Protein AF-A0A2E9K0E0-F1 (afdb_monomer)

Secondary structure (DSSP, 8-state):
-THHHH-TTS--BGGGTBPP---S-HHHHHHHHHHHHHTSSS-STT-HHHHHHHHHHTTS-SSHHHHHHHHHHHHHHGGGGGS--

Structure (mmCIF, N/CA/C/O backbone):
data_AF-A0A2E9K0E0-F1
#
_entry.id   AF-A0A2E9K0E0-F1
#
loop_
_atom_site.group_PDB
_atom_site.id
_atom_site.type_symbol
_atom_site.label_atom_id
_atom_site.label_alt_id
_atom_site.label_comp_id
_atom_site.label_asym_id
_atom_site.label_entity_id
_atom_site.label_seq_id
_atom_site.pdbx_PDB_ins_code
_atom_site.Cartn_x
_atom_site.Cartn_y
_atom_site.Cartn_z
_atom_site.occupancy
_atom_site.B_iso_or_equiv
_atom_site.auth_seq_id
_atom_site.auth_comp_id
_atom_site.auth_asym_id
_atom_site.auth_atom_id
_atom_site.pdbx_PDB_model_num
ATOM 1 N N . THR A 1 1 ? 5.647 -10.243 4.654 1.00 86.50 1 THR A N 1
ATOM 2 C CA . THR A 1 1 ? 4.425 -9.722 5.305 1.00 86.50 1 THR A CA 1
ATOM 3 C C . THR A 1 1 ? 4.344 -8.221 5.121 1.00 86.50 1 THR A C 1
ATOM 5 O O . THR A 1 1 ? 5.394 -7.597 5.093 1.00 86.50 1 THR A O 1
ATOM 8 N N . CYS A 1 2 ? 3.144 -7.644 4.995 1.00 94.44 2 CYS A N 1
ATOM 9 C CA . CYS A 1 2 ? 2.912 -6.207 4.760 1.00 94.44 2 CYS A CA 1
ATOM 10 C C . CYS A 1 2 ? 3.629 -5.304 5.782 1.00 94.44 2 CYS A C 1
ATOM 12 O O . CYS A 1 2 ? 4.294 -4.339 5.406 1.00 94.44 2 CYS A O 1
ATOM 14 N N . SER A 1 3 ? 3.568 -5.681 7.062 1.00 94.94 3 SER A N 1
ATOM 15 C CA . SER A 1 3 ? 4.183 -4.949 8.175 1.00 94.94 3 SER A CA 1
ATOM 16 C C . SER A 1 3 ? 5.710 -4.908 8.149 1.00 94.94 3 SER A C 1
ATOM 18 O O . SER A 1 3 ? 6.306 -4.031 8.763 1.00 94.94 3 SER A O 1
ATOM 20 N N . ALA A 1 4 ? 6.365 -5.807 7.405 1.00 94.75 4 ALA A N 1
ATOM 21 C CA . ALA A 1 4 ? 7.822 -5.786 7.264 1.00 94.75 4 ALA A CA 1
ATOM 22 C C . ALA A 1 4 ? 8.320 -4.519 6.545 1.00 94.75 4 ALA A C 1
ATOM 24 O O . ALA A 1 4 ? 9.458 -4.110 6.746 1.00 94.75 4 ALA A O 1
ATOM 25 N N . CYS A 1 5 ? 7.465 -3.909 5.720 1.00 96.88 5 CYS A N 1
ATOM 26 C CA . CYS A 1 5 ? 7.763 -2.671 5.006 1.00 96.88 5 CYS A CA 1
ATOM 27 C C . CYS A 1 5 ? 6.970 -1.493 5.577 1.00 96.88 5 CYS A C 1
ATOM 29 O O . CYS A 1 5 ? 7.531 -0.428 5.792 1.00 96.88 5 CYS A O 1
ATOM 31 N N . HIS A 1 6 ? 5.684 -1.686 5.873 1.00 97.06 6 HIS A N 1
ATOM 32 C CA . HIS A 1 6 ? 4.797 -0.599 6.295 1.00 97.06 6 HIS A CA 1
ATOM 33 C C . HIS A 1 6 ? 4.694 -0.405 7.814 1.00 97.06 6 HIS A C 1
ATOM 35 O O . HIS A 1 6 ? 3.908 0.424 8.252 1.00 97.06 6 HIS A O 1
ATOM 41 N N . GLY A 1 7 ? 5.464 -1.146 8.615 1.00 95.31 7 GLY A N 1
ATOM 42 C CA . GLY A 1 7 ? 5.366 -1.102 10.074 1.00 95.31 7 GLY A CA 1
ATOM 43 C C . GLY A 1 7 ? 4.228 -1.968 10.618 1.00 95.31 7 GLY A C 1
ATOM 44 O O . GLY A 1 7 ? 3.318 -2.376 9.893 1.00 95.31 7 GLY A O 1
ATOM 45 N N . VAL A 1 8 ? 4.301 -2.302 11.907 1.00 93.38 8 VAL A N 1
ATOM 46 C CA . VAL A 1 8 ? 3.272 -3.113 12.589 1.00 93.38 8 VAL A CA 1
ATOM 47 C C . VAL A 1 8 ? 1.951 -2.361 12.754 1.00 93.38 8 VAL A C 1
ATOM 49 O O . VAL A 1 8 ? 0.894 -2.981 12.737 1.00 93.38 8 VAL A O 1
ATOM 52 N N . ASP A 1 9 ? 2.039 -1.039 12.842 1.00 93.31 9 ASP A N 1
ATOM 53 C CA . ASP A 1 9 ? 0.959 -0.058 12.935 1.00 93.31 9 ASP A CA 1
ATOM 54 C C . ASP A 1 9 ? 0.537 0.497 11.564 1.00 93.31 9 ASP A C 1
ATOM 56 O O . ASP A 1 9 ? -0.388 1.296 11.470 1.00 93.31 9 ASP A O 1
ATOM 60 N N . GLY A 1 10 ? 1.202 0.085 10.480 1.00 95.12 10 GLY A N 1
ATOM 61 C CA . GLY A 1 10 ? 0.916 0.582 9.138 1.00 95.12 10 GLY A CA 1
ATOM 62 C C . GLY A 1 10 ? 1.373 2.023 8.885 1.00 95.12 10 GLY A C 1
ATOM 63 O O . GLY A 1 10 ? 1.038 2.551 7.826 1.00 95.12 10 GLY A O 1
ATOM 64 N N . LYS A 1 11 ? 2.143 2.651 9.789 1.00 95.38 11 LYS A N 1
ATOM 65 C CA . LYS A 1 11 ? 2.572 4.063 9.688 1.00 95.38 11 LYS A CA 1
ATOM 66 C C . LYS A 1 11 ? 3.681 4.316 8.663 1.00 95.38 11 LYS A C 1
ATOM 68 O O . LYS A 1 11 ? 4.081 5.454 8.427 1.00 95.38 11 LYS A O 1
ATOM 73 N N . GLY A 1 12 ? 4.145 3.266 7.995 1.00 95.50 12 GLY A N 1
ATOM 74 C CA . GLY A 1 12 ? 5.196 3.336 6.994 1.00 95.50 12 GLY A CA 1
ATOM 75 C C . GLY A 1 12 ? 6.596 3.196 7.586 1.00 95.50 12 GLY A C 1
ATOM 76 O O . GLY A 1 12 ? 6.802 3.034 8.786 1.00 95.50 12 GLY A O 1
ATOM 77 N N . ASN A 1 13 ? 7.583 3.216 6.700 1.00 95.88 13 ASN A N 1
ATOM 78 C CA . ASN A 1 13 ? 8.995 3.170 7.047 1.00 95.88 13 ASN A CA 1
ATOM 79 C C . ASN A 1 13 ? 9.785 3.970 6.010 1.00 95.88 13 ASN A C 1
ATOM 81 O O . ASN A 1 13 ? 9.977 3.525 4.875 1.00 95.88 13 ASN A O 1
ATOM 85 N N . GLU A 1 14 ? 10.262 5.145 6.415 1.00 94.00 14 GLU A N 1
ATOM 86 C CA . GLU A 1 14 ? 10.999 6.064 5.547 1.00 94.00 14 GLU A CA 1
ATOM 87 C C . GLU A 1 14 ? 12.300 5.446 5.015 1.00 94.00 14 GLU A C 1
ATOM 89 O O . GLU A 1 14 ? 12.606 5.585 3.831 1.00 94.00 14 GLU A O 1
ATOM 94 N N . ALA A 1 15 ? 13.016 4.673 5.839 1.00 94.12 15 ALA A N 1
ATOM 95 C CA . ALA A 1 15 ? 14.258 4.014 5.433 1.00 94.12 15 ALA A CA 1
ATOM 96 C C . ALA A 1 15 ? 14.042 2.971 4.322 1.00 94.12 15 ALA A C 1
ATOM 98 O O . ALA A 1 15 ? 14.968 2.653 3.577 1.00 94.12 15 ALA A O 1
ATOM 99 N N . LEU A 1 16 ? 12.817 2.452 4.197 1.00 93.56 16 LEU A N 1
ATOM 100 C CA . LEU A 1 16 ? 12.409 1.520 3.145 1.00 93.56 16 LEU A CA 1
ATOM 101 C C . LEU A 1 16 ? 11.600 2.196 2.028 1.00 93.56 16 LEU A C 1
ATOM 103 O O . LEU A 1 16 ? 11.094 1.502 1.148 1.00 93.56 16 LEU A O 1
ATOM 107 N N . GLY A 1 17 ? 11.413 3.520 2.074 1.00 93.12 17 GLY A N 1
ATOM 108 C CA . GLY A 1 17 ? 10.547 4.246 1.139 1.00 93.12 17 GLY A CA 1
ATOM 109 C C . GLY A 1 17 ? 9.081 3.794 1.184 1.00 93.12 17 GLY A C 1
ATOM 110 O O . GLY A 1 17 ? 8.350 3.952 0.206 1.00 93.12 17 GLY A O 1
ATOM 111 N N . SER A 1 18 ? 8.657 3.185 2.294 1.00 96.50 18 SER A N 1
ATOM 112 C CA . SER A 1 18 ? 7.323 2.611 2.454 1.00 96.50 18 SER A CA 1
ATOM 113 C C . SER A 1 18 ? 6.379 3.648 3.066 1.00 96.50 18 SER A C 1
ATOM 115 O O . SER A 1 18 ? 6.649 4.122 4.168 1.00 96.50 18 SER A O 1
ATOM 117 N N . PRO A 1 19 ? 5.287 4.027 2.381 1.00 95.69 19 PRO A N 1
ATOM 118 C CA . PRO A 1 19 ? 4.383 5.065 2.862 1.00 95.69 19 PRO A CA 1
ATOM 119 C C . PRO A 1 19 ? 3.497 4.588 4.018 1.00 95.69 19 PRO A C 1
ATOM 121 O O . PRO A 1 19 ? 3.274 3.383 4.183 1.00 95.69 19 PRO A O 1
ATOM 124 N N . ASP A 1 20 ? 2.947 5.563 4.741 1.00 95.38 20 ASP A N 1
ATOM 125 C CA . ASP A 1 20 ? 1.850 5.391 5.694 1.00 95.38 20 ASP A CA 1
ATOM 126 C C . ASP A 1 20 ? 0.590 4.873 4.982 1.00 95.38 20 ASP A C 1
ATOM 128 O O . ASP A 1 20 ? 0.185 5.380 3.928 1.00 95.38 20 ASP A O 1
ATOM 132 N N . LEU A 1 21 ? -0.003 3.824 5.546 1.00 95.56 21 LEU A N 1
ATOM 133 C CA . LEU A 1 21 ? -1.225 3.186 5.074 1.00 95.56 21 LEU A CA 1
ATOM 134 C C . LEU A 1 21 ? -2.460 3.598 5.886 1.00 95.56 21 LEU A C 1
ATOM 136 O O . LEU A 1 21 ? -3.572 3.360 5.425 1.00 95.56 21 LEU A O 1
ATOM 140 N N . THR A 1 22 ? -2.295 4.240 7.044 1.00 92.75 22 THR A N 1
ATOM 141 C CA . THR A 1 22 ? -3.366 4.626 7.986 1.00 92.75 22 THR A CA 1
ATOM 142 C C . THR A 1 22 ? -4.149 5.875 7.556 1.00 92.75 22 THR A C 1
ATOM 144 O O . THR A 1 22 ? -4.672 6.628 8.372 1.00 92.75 22 THR A O 1
ATOM 147 N N . ILE A 1 23 ? -4.256 6.105 6.246 1.00 89.00 23 ILE A N 1
ATOM 148 C CA . ILE A 1 23 ? -4.986 7.241 5.682 1.00 89.00 23 ILE A CA 1
ATOM 149 C C . ILE A 1 23 ? -6.499 6.948 5.642 1.00 89.00 23 ILE A C 1
ATOM 151 O O . ILE A 1 23 ? -6.885 5.839 5.261 1.00 89.00 23 ILE A O 1
ATOM 155 N N . PRO A 1 24 ? -7.377 7.931 5.928 1.00 83.75 24 PRO A N 1
ATOM 156 C CA . PRO A 1 24 ? -8.829 7.731 5.991 1.00 83.75 24 PRO A CA 1
ATOM 157 C C . PRO A 1 24 ? -9.452 7.692 4.584 1.00 83.75 24 PRO A C 1
ATOM 159 O O . PRO A 1 24 ? -10.230 8.565 4.189 1.00 83.75 24 PRO A O 1
ATOM 162 N N . ASN A 1 25 ? -9.029 6.732 3.756 1.00 91.25 25 ASN A N 1
ATOM 163 C CA . ASN A 1 25 ? -9.455 6.622 2.367 1.00 91.25 25 ASN A CA 1
ATOM 164 C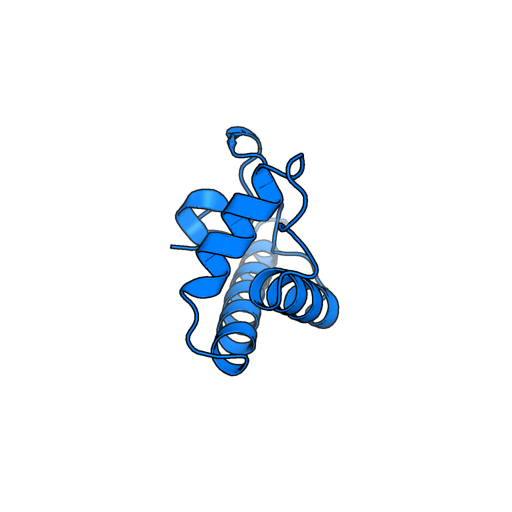 C . ASN A 1 25 ? -9.352 5.185 1.817 1.00 91.25 25 ASN A C 1
ATOM 166 O O . ASN A 1 25 ? -8.469 4.846 1.020 1.00 91.25 25 ASN A O 1
ATOM 170 N N . ASP A 1 26 ? -10.322 4.356 2.193 1.00 93.69 26 ASP A N 1
ATOM 171 C CA . ASP A 1 26 ? -10.424 2.948 1.796 1.00 93.69 26 ASP A CA 1
ATOM 172 C C . ASP A 1 26 ? -10.431 2.760 0.279 1.00 93.69 26 ASP A C 1
ATOM 174 O O . ASP A 1 26 ? -9.717 1.915 -0.267 1.00 93.69 26 ASP A O 1
ATOM 178 N N . TRP A 1 27 ? -11.227 3.568 -0.432 1.00 95.44 27 TRP A N 1
ATOM 179 C CA . TRP A 1 27 ? -11.373 3.435 -1.882 1.00 95.44 27 TRP A CA 1
ATOM 180 C C . TRP A 1 27 ? -10.036 3.655 -2.588 1.00 95.44 27 TRP A C 1
ATOM 182 O O . TRP A 1 27 ? -9.733 2.982 -3.581 1.00 95.44 27 TRP A O 1
ATOM 192 N N . TYR A 1 28 ? -9.224 4.582 -2.078 1.00 96.50 28 TYR A N 1
ATOM 193 C CA . TYR A 1 28 ? -7.906 4.856 -2.613 1.00 96.50 28 TYR A CA 1
ATOM 194 C C . TYR A 1 28 ? -6.966 3.686 -2.343 1.00 96.50 28 TYR A C 1
ATOM 196 O O . TYR A 1 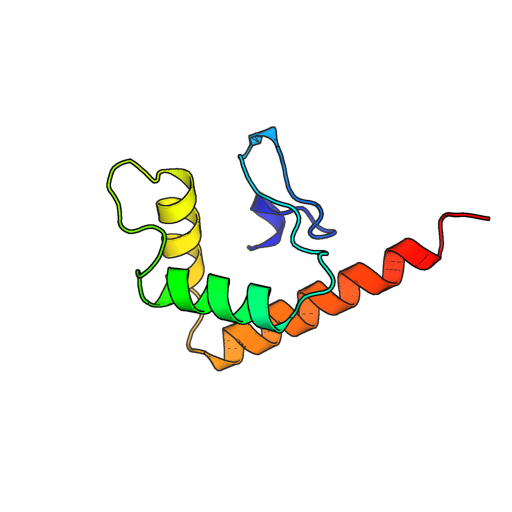28 ? -6.328 3.221 -3.290 1.00 96.50 28 TYR A O 1
ATOM 204 N N . LEU A 1 29 ? -6.922 3.165 -1.112 1.00 96.62 29 LEU A N 1
ATOM 205 C CA . LEU A 1 29 ? -6.090 2.011 -0.761 1.00 96.62 29 LEU A CA 1
ATOM 206 C C . LEU A 1 29 ? -6.429 0.800 -1.639 1.00 96.62 29 LEU A C 1
ATOM 208 O O . LEU A 1 29 ? -5.551 0.274 -2.327 1.00 96.62 29 LEU A O 1
ATOM 212 N N . VAL A 1 30 ? -7.713 0.439 -1.740 1.00 97.94 30 VAL A N 1
ATOM 213 C CA . VAL A 1 30 ? -8.184 -0.647 -2.616 1.00 97.94 30 VAL A CA 1
ATOM 214 C C . VAL A 1 30 ? -7.750 -0.409 -4.064 1.00 97.94 30 VAL A C 1
ATOM 216 O O . VAL A 1 30 ? -7.230 -1.314 -4.725 1.00 97.94 30 VAL A O 1
ATOM 219 N N . ARG A 1 31 ? -7.923 0.814 -4.582 1.00 98.12 31 ARG A N 1
ATOM 220 C CA . ARG A 1 31 ? -7.525 1.158 -5.954 1.00 98.12 31 ARG A CA 1
ATOM 221 C C . ARG A 1 31 ? -6.019 1.015 -6.164 1.00 98.12 31 ARG A C 1
ATOM 223 O O . ARG A 1 31 ? -5.612 0.495 -7.204 1.00 98.12 31 ARG A O 1
ATOM 230 N N . GLN A 1 32 ? -5.188 1.450 -5.217 1.00 97.81 32 GLN A N 1
ATOM 231 C CA . GLN A 1 32 ? -3.734 1.344 -5.348 1.00 97.81 32 GLN A CA 1
ATOM 232 C C . GLN A 1 32 ? -3.259 -0.106 -5.313 1.00 97.81 32 GLN A C 1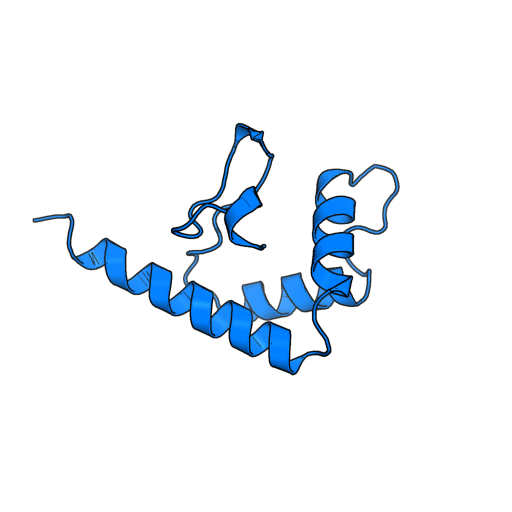
ATOM 234 O O . GLN A 1 32 ? -2.484 -0.505 -6.184 1.00 97.81 32 GLN A O 1
ATOM 239 N N . LEU A 1 33 ? -3.767 -0.912 -4.381 1.00 97.81 33 LEU A N 1
ATOM 240 C CA . LEU A 1 33 ? -3.417 -2.330 -4.282 1.00 97.81 33 LEU A CA 1
ATOM 241 C C . LEU A 1 33 ? -3.834 -3.093 -5.552 1.00 97.81 33 LEU A C 1
ATOM 243 O O . LEU A 1 33 ? -3.034 -3.837 -6.122 1.00 97.81 33 LEU A O 1
ATOM 247 N N . ARG A 1 34 ? -5.027 -2.814 -6.100 1.00 98.19 34 ARG A N 1
ATOM 248 C CA . ARG A 1 34 ? -5.465 -3.357 -7.402 1.00 98.19 34 ARG A CA 1
ATOM 249 C C . ARG A 1 34 ? -4.565 -2.915 -8.557 1.00 98.19 34 ARG A C 1
ATOM 251 O O . ARG A 1 34 ? -4.266 -3.714 -9.449 1.00 98.19 34 ARG A O 1
ATOM 258 N N . ASN A 1 35 ? -4.104 -1.665 -8.558 1.00 98.31 35 ASN A N 1
ATOM 259 C CA . ASN A 1 35 ? -3.178 -1.172 -9.579 1.00 98.31 35 ASN A CA 1
ATOM 260 C C . ASN A 1 35 ? -1.819 -1.882 -9.517 1.00 98.31 35 ASN A C 1
ATOM 262 O O . ASN A 1 35 ? -1.266 -2.201 -10.567 1.00 98.31 35 ASN A O 1
ATOM 266 N N . PHE A 1 36 ? -1.295 -2.172 -8.325 1.00 98.06 36 PHE A N 1
ATOM 267 C CA . PHE A 1 36 ? -0.060 -2.944 -8.174 1.00 98.06 36 PHE A CA 1
ATOM 268 C C . PHE A 1 36 ? -0.244 -4.416 -8.566 1.00 98.06 36 PHE A C 1
ATOM 270 O O . PHE A 1 36 ? 0.553 -4.938 -9.349 1.00 98.06 36 PHE A O 1
ATOM 277 N N . LYS A 1 37 ? -1.329 -5.071 -8.119 1.00 97.50 37 LYS A N 1
ATOM 278 C CA . LYS A 1 37 ? -1.651 -6.463 -8.489 1.00 97.50 37 LYS A CA 1
ATOM 279 C C . LYS A 1 37 ? -1.775 -6.628 -10.009 1.00 97.50 37 LYS A C 1
ATOM 281 O O . LYS A 1 37 ? -1.147 -7.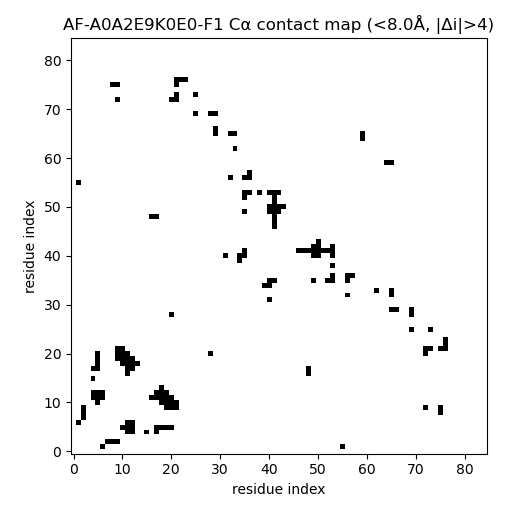515 -10.586 1.00 97.50 37 LYS A O 1
ATOM 286 N N . SER A 1 38 ? -2.496 -5.721 -10.675 1.00 96.88 38 SER A N 1
ATOM 287 C CA . SER A 1 38 ? -2.669 -5.728 -12.141 1.00 96.88 38 SER A CA 1
ATOM 288 C C . SER A 1 38 ? -1.463 -5.211 -12.934 1.00 96.88 38 SER A C 1
ATOM 290 O O . SER A 1 38 ? -1.409 -5.396 -14.144 1.00 96.88 38 SER A O 1
ATOM 292 N N . GLY A 1 39 ? -0.497 -4.562 -12.280 1.00 96.44 39 GLY A N 1
ATOM 293 C CA . GLY A 1 39 ? 0.696 -4.016 -12.934 1.00 96.44 39 GLY A CA 1
ATOM 294 C C . GLY A 1 39 ? 0.487 -2.660 -13.599 1.00 96.44 39 GLY A C 1
ATOM 295 O O . GLY A 1 39 ? 1.373 -2.186 -14.305 1.00 96.44 39 GLY A O 1
ATOM 296 N N . ARG A 1 40 ? -0.645 -1.995 -13.348 1.00 97.44 40 ARG A N 1
ATOM 297 C CA . ARG A 1 40 ? -0.842 -0.580 -13.706 1.00 97.44 40 ARG A CA 1
ATOM 298 C C . ARG A 1 40 ? 0.109 0.345 -12.939 1.00 97.44 40 ARG A C 1
ATOM 300 O O . ARG A 1 40 ? 0.442 1.412 -13.437 1.00 97.44 40 ARG A O 1
ATOM 307 N N . ARG A 1 41 ? 0.537 -0.063 -11.739 1.00 97.38 41 ARG A N 1
ATOM 308 C CA . ARG A 1 41 ? 1.621 0.554 -10.958 1.00 97.38 41 ARG A CA 1
ATOM 309 C C . ARG A 1 41 ? 2.727 -0.468 -10.707 1.00 97.38 41 ARG A C 1
ATOM 311 O O . ARG A 1 41 ? 2.439 -1.663 -10.630 1.00 97.38 41 ARG A O 1
ATOM 318 N N . GLY A 1 42 ? 3.971 -0.005 -10.567 1.00 97.00 42 GLY A N 1
ATOM 319 C CA . GLY A 1 42 ? 5.102 -0.878 -10.263 1.00 97.00 42 GLY A CA 1
ATOM 320 C C . GLY A 1 42 ? 5.620 -1.715 -11.430 1.00 97.00 42 GLY A C 1
ATOM 321 O O . GLY A 1 42 ? 6.258 -2.730 -11.190 1.00 97.00 42 GLY A O 1
ATOM 322 N N . SER A 1 43 ? 5.325 -1.335 -12.677 1.00 96.44 43 SER A N 1
ATOM 323 C CA . SER A 1 43 ? 5.835 -2.029 -13.878 1.00 96.44 43 SER A CA 1
ATOM 324 C C . SER A 1 43 ? 6.871 -1.216 -14.655 1.00 96.44 43 SER A C 1
ATOM 326 O O . SER A 1 43 ? 7.459 -1.723 -15.606 1.00 96.44 43 SER A O 1
ATOM 328 N N . HIS A 1 44 ? 7.078 0.053 -14.295 1.00 96.38 44 HIS A N 1
ATOM 329 C CA . HIS A 1 44 ? 8.061 0.894 -14.966 1.00 96.38 44 HIS A CA 1
ATOM 330 C C . HIS A 1 44 ? 9.475 0.548 -14.460 1.00 96.38 44 HIS A C 1
ATOM 332 O O . HIS A 1 44 ? 9.654 0.471 -13.246 1.00 96.38 44 HIS A O 1
ATOM 338 N N . PRO A 1 45 ? 10.496 0.408 -15.329 1.00 94.94 45 PRO A N 1
ATOM 339 C CA . PRO A 1 45 ? 11.847 0.012 -14.908 1.00 94.94 45 PRO A CA 1
ATOM 340 C C . PRO A 1 45 ? 12.497 0.935 -13.867 1.00 94.94 45 PRO A C 1
ATOM 342 O O . PRO A 1 45 ? 13.303 0.487 -13.061 1.00 94.94 45 PRO A O 1
ATOM 345 N N . GLY A 1 46 ? 12.142 2.222 -13.874 1.00 96.69 46 GLY A N 1
ATOM 346 C CA . GLY A 1 46 ? 12.607 3.200 -12.881 1.00 96.69 46 GLY A CA 1
ATOM 347 C C . GLY A 1 46 ? 11.792 3.251 -11.580 1.00 96.69 46 GLY A C 1
ATOM 348 O O . GLY A 1 46 ? 12.140 4.013 -10.687 1.00 96.69 46 GLY A O 1
ATOM 349 N N . ASP A 1 47 ? 10.700 2.490 -11.465 1.00 95.56 47 ASP A N 1
ATOM 350 C CA . ASP A 1 47 ? 9.830 2.469 -10.282 1.00 95.56 47 ASP A CA 1
ATOM 351 C C . ASP A 1 47 ? 10.257 1.349 -9.322 1.00 95.56 47 ASP A C 1
ATOM 353 O O . ASP A 1 47 ? 9.561 0.351 -9.146 1.00 95.56 47 ASP A O 1
ATOM 357 N N . THR A 1 48 ? 11.447 1.482 -8.731 1.00 95.12 48 THR A N 1
ATOM 358 C CA . THR A 1 48 ? 12.049 0.440 -7.882 1.00 95.12 48 THR A CA 1
ATOM 359 C C . THR A 1 48 ? 11.150 0.052 -6.705 1.00 95.12 48 THR A C 1
ATOM 361 O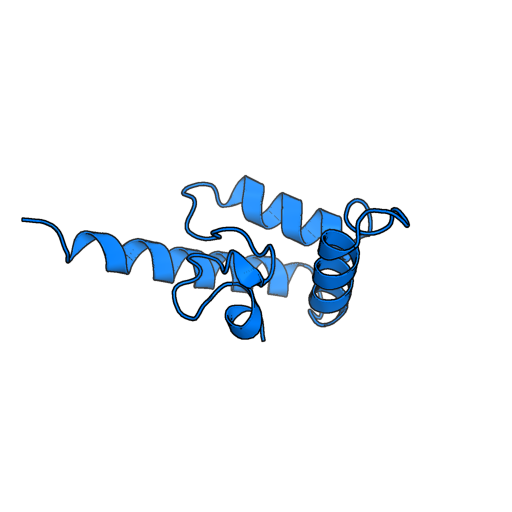 O . THR A 1 48 ? 10.915 -1.136 -6.476 1.00 95.12 48 THR A O 1
ATOM 364 N N . TYR A 1 49 ? 10.600 1.033 -5.982 1.00 95.44 49 TYR A N 1
ATOM 365 C CA . TYR A 1 49 ? 9.690 0.781 -4.859 1.00 95.44 49 TYR A CA 1
ATOM 366 C C . TYR A 1 49 ? 8.345 0.220 -5.326 1.00 95.44 49 TYR A C 1
ATOM 368 O O . TYR A 1 49 ? 7.805 -0.703 -4.716 1.00 95.44 49 TYR A O 1
ATOM 376 N N . GLY A 1 50 ? 7.810 0.713 -6.445 1.00 96.44 50 GLY A N 1
ATOM 377 C CA . GLY A 1 50 ? 6.579 0.174 -6.997 1.00 96.44 50 GLY A CA 1
ATOM 378 C C . GLY A 1 50 ? 6.731 -1.261 -7.490 1.00 96.44 50 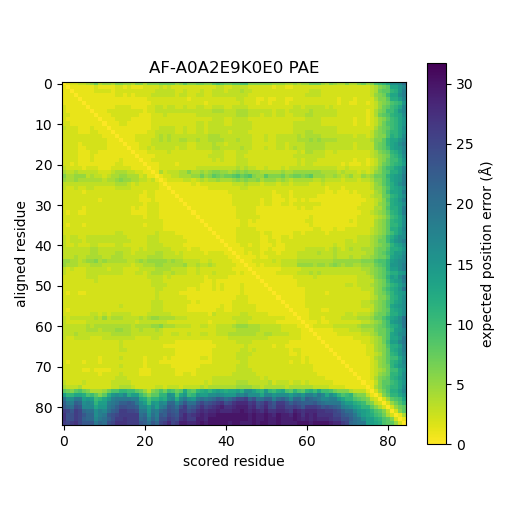GLY A C 1
ATOM 379 O O . GLY A 1 50 ? 5.806 -2.047 -7.304 1.00 96.44 50 GLY A O 1
ATOM 380 N N . MET A 1 51 ? 7.882 -1.637 -8.055 1.00 96.69 51 MET A N 1
ATOM 381 C CA . MET A 1 51 ? 8.184 -3.025 -8.425 1.00 96.69 51 MET A CA 1
ATOM 382 C C . MET A 1 51 ? 8.195 -3.945 -7.200 1.00 96.69 51 MET A C 1
ATOM 384 O O . MET A 1 51 ? 7.618 -5.033 -7.254 1.00 96.69 51 MET A O 1
ATOM 388 N N . GLN A 1 52 ? 8.772 -3.499 -6.079 1.00 95.75 52 GLN A N 1
ATOM 389 C CA . GLN A 1 52 ? 8.726 -4.245 -4.814 1.00 95.75 52 GLN A CA 1
ATOM 390 C C . GLN A 1 52 ? 7.283 -4.428 -4.330 1.00 95.75 52 GLN A C 1
ATOM 392 O O . GLN A 1 52 ? 6.865 -5.547 -4.030 1.00 95.75 52 GLN A O 1
ATOM 397 N N . MET A 1 53 ? 6.483 -3.356 -4.323 1.00 97.56 53 MET A N 1
ATOM 398 C CA . MET A 1 53 ? 5.080 -3.447 -3.912 1.00 97.56 53 MET A CA 1
ATOM 399 C C . MET A 1 53 ? 4.259 -4.328 -4.864 1.00 97.56 53 MET A C 1
ATOM 401 O O . MET A 1 53 ? 3.442 -5.139 -4.428 1.00 97.56 53 MET A O 1
ATOM 405 N N . ARG A 1 54 ? 4.509 -4.239 -6.174 1.00 97.06 54 ARG A N 1
ATOM 406 C CA . ARG A 1 54 ? 3.901 -5.114 -7.179 1.00 97.06 54 ARG A CA 1
ATOM 407 C C . ARG A 1 54 ? 4.209 -6.583 -6.906 1.00 97.06 54 ARG A C 1
ATOM 409 O O . ARG A 1 54 ? 3.284 -7.392 -6.973 1.00 97.06 54 ARG A O 1
ATOM 416 N N . ALA A 1 55 ? 5.463 -6.919 -6.603 1.00 95.56 55 ALA A N 1
ATOM 417 C CA . ALA A 1 55 ? 5.869 -8.282 -6.272 1.00 95.56 55 ALA A CA 1
ATOM 418 C C . ALA A 1 55 ? 5.150 -8.786 -5.012 1.00 95.56 55 ALA A C 1
ATOM 420 O O . ALA A 1 55 ? 4.550 -9.859 -5.045 1.00 95.56 55 ALA A O 1
ATOM 421 N N . SER A 1 56 ? 5.098 -7.972 -3.953 1.00 95.75 56 SER A N 1
ATOM 422 C CA . SER A 1 56 ? 4.328 -8.278 -2.739 1.00 95.75 56 SER A CA 1
ATOM 423 C C . SER A 1 56 ? 2.850 -8.541 -3.039 1.00 95.75 56 SER A C 1
ATOM 425 O O . SER A 1 56 ? 2.246 -9.440 -2.460 1.00 95.75 56 SER A O 1
ATOM 427 N N . MET A 1 57 ? 2.264 -7.811 -3.992 1.00 96.69 57 MET A N 1
ATOM 428 C CA . MET A 1 57 ? 0.858 -7.969 -4.374 1.00 96.69 57 MET A CA 1
ATOM 429 C C . MET A 1 57 ? 0.549 -9.199 -5.224 1.00 96.69 57 MET A C 1
ATOM 431 O O . MET A 1 57 ? -0.612 -9.609 -5.283 1.00 96.69 57 MET A O 1
ATOM 435 N N . GLN A 1 58 ? 1.553 -9.825 -5.842 1.00 95.75 58 GLN A N 1
ATOM 436 C CA . GLN A 1 58 ? 1.357 -11.116 -6.509 1.00 95.75 58 GLN A CA 1
ATOM 437 C C . GLN A 1 58 ? 1.119 -12.259 -5.512 1.00 95.75 58 GLN A C 1
ATOM 439 O O . GLN A 1 58 ? 0.602 -13.297 -5.909 1.00 95.75 58 GLN A O 1
ATOM 444 N N . LEU A 1 59 ? 1.462 -12.069 -4.232 1.00 93.88 59 LEU A N 1
ATOM 445 C CA . LEU A 1 59 ? 1.268 -13.077 -3.186 1.00 93.88 59 LEU A CA 1
ATOM 446 C C . LEU A 1 59 ? -0.182 -13.172 -2.697 1.00 93.88 59 LEU A C 1
ATOM 448 O O . LEU A 1 59 ? -0.559 -14.177 -2.101 1.00 93.88 59 LEU A O 1
ATOM 452 N N . LEU A 1 60 ? -1.002 -12.143 -2.931 1.00 95.12 60 LEU A N 1
ATOM 453 C CA . LEU A 1 60 ? -2.428 -12.217 -2.626 1.00 95.12 60 LEU A CA 1
ATOM 454 C C . LEU A 1 60 ? -3.126 -13.097 -3.657 1.00 95.12 60 LEU A C 1
ATOM 456 O O . LEU A 1 60 ? -2.899 -12.923 -4.855 1.00 95.12 60 LEU A O 1
ATOM 460 N N . ALA A 1 61 ? -4.024 -13.975 -3.211 1.00 95.12 61 ALA A N 1
ATOM 461 C CA . ALA A 1 61 ? -4.747 -14.887 -4.094 1.00 95.12 61 ALA A CA 1
ATOM 462 C C . ALA A 1 61 ? -5.563 -14.118 -5.147 1.00 95.12 61 ALA A C 1
ATOM 464 O O . ALA A 1 61 ? -5.338 -14.235 -6.352 1.00 95.12 61 ALA A O 1
ATOM 465 N N . ASP A 1 62 ? -6.430 -13.213 -4.708 1.00 93.81 62 ASP A N 1
ATOM 466 C CA . ASP A 1 62 ? -7.400 -12.545 -5.570 1.00 93.81 62 ASP A CA 1
ATOM 467 C C . ASP A 1 62 ? -7.652 -11.096 -5.123 1.00 93.81 62 ASP A C 1
ATOM 469 O O . ASP A 1 62 ? -6.806 -10.469 -4.480 1.00 93.81 62 ASP A O 1
ATOM 473 N N . ASN A 1 63 ? -8.763 -10.522 -5.585 1.00 93.31 63 ASN A N 1
ATOM 474 C CA . ASN A 1 6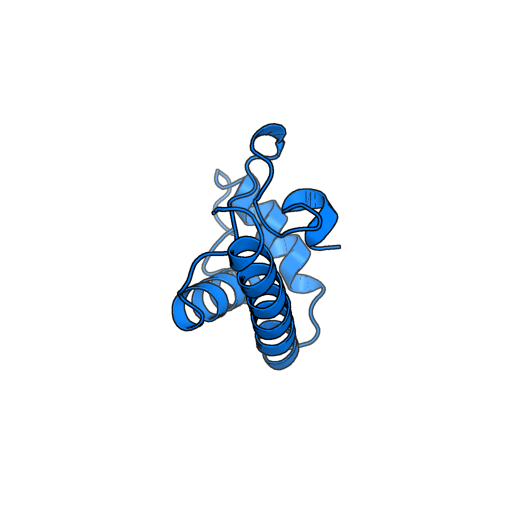3 ? -9.177 -9.175 -5.218 1.00 93.31 63 ASN A CA 1
ATOM 475 C C . ASN A 1 63 ? -9.913 -9.124 -3.876 1.00 93.31 63 ASN A C 1
ATOM 477 O O . ASN A 1 63 ? -10.031 -8.023 -3.346 1.00 93.31 63 ASN A O 1
ATOM 481 N N . GLU A 1 64 ? -10.390 -10.252 -3.350 1.00 96.81 64 GLU A N 1
ATOM 482 C CA . GLU A 1 64 ? -11.030 -10.305 -2.033 1.00 96.81 64 GLU A CA 1
ATOM 483 C C . GLU A 1 64 ? -9.971 -10.150 -0.947 1.00 96.81 64 GLU A C 1
ATOM 485 O O . GLU A 1 64 ? -10.085 -9.278 -0.093 1.00 96.81 64 GLU A O 1
ATOM 490 N N . ALA A 1 65 ? -8.830 -10.824 -1.114 1.00 97.38 65 ALA A N 1
ATOM 491 C CA . ALA A 1 65 ? -7.666 -10.637 -0.252 1.00 97.38 65 ALA A CA 1
ATOM 492 C C . ALA A 1 65 ? -7.168 -9.172 -0.194 1.00 97.38 65 ALA A C 1
ATOM 494 O O . ALA A 1 65 ? -6.532 -8.767 0.776 1.00 97.38 65 ALA A O 1
ATOM 495 N N . ILE A 1 66 ? -7.437 -8.351 -1.221 1.00 97.56 66 ILE A N 1
ATOM 496 C CA . ILE A 1 66 ? -7.152 -6.904 -1.172 1.00 97.56 66 ILE A CA 1
ATOM 497 C C . ILE A 1 66 ? -8.114 -6.191 -0.217 1.00 97.56 66 ILE A C 1
ATOM 499 O O . ILE A 1 66 ? -7.684 -5.300 0.512 1.00 97.56 66 ILE A O 1
ATOM 503 N N . ILE A 1 67 ? -9.399 -6.549 -0.245 1.00 97.50 67 ILE A N 1
ATOM 504 C CA . ILE A 1 67 ? -10.406 -5.978 0.653 1.00 97.50 67 ILE A CA 1
ATOM 505 C C . ILE A 1 67 ? -10.083 -6.358 2.096 1.00 97.50 67 ILE A C 1
ATOM 507 O O . ILE A 1 67 ? -10.069 -5.473 2.946 1.00 97.50 67 ILE A O 1
ATOM 511 N N . ASP A 1 68 ? -9.705 -7.612 2.346 1.00 96.75 68 ASP A N 1
ATOM 512 C CA . ASP A 1 68 ? -9.295 -8.082 3.675 1.00 96.75 68 ASP A CA 1
ATOM 513 C C . ASP A 1 68 ? -8.101 -7.291 4.221 1.00 96.75 68 ASP A C 1
ATOM 515 O O . ASP A 1 68 ? -8.102 -6.855 5.372 1.00 96.75 68 ASP A O 1
ATOM 519 N N . VAL A 1 69 ? -7.089 -7.040 3.382 1.00 95.19 69 VAL A N 1
ATOM 520 C CA . VAL A 1 69 ? -5.923 -6.228 3.763 1.00 95.19 69 VAL A CA 1
ATOM 521 C C . VAL A 1 69 ? -6.327 -4.797 4.110 1.00 95.19 69 VAL A C 1
ATOM 523 O O . VAL A 1 69 ? -5.844 -4.263 5.104 1.00 95.19 69 VAL A O 1
ATOM 526 N N . VAL A 1 70 ? -7.203 -4.164 3.324 1.00 96.00 70 VAL A N 1
ATOM 527 C CA . VAL A 1 70 ? -7.672 -2.799 3.626 1.00 96.00 70 VAL A CA 1
ATOM 528 C C . VAL A 1 70 ? -8.524 -2.782 4.891 1.00 96.00 70 VAL A C 1
ATOM 530 O O . VAL A 1 70 ? -8.339 -1.905 5.728 1.00 96.00 70 VAL A O 1
ATOM 533 N N . SER A 1 71 ? -9.379 -3.786 5.087 1.00 95.19 71 SER A N 1
ATOM 534 C CA . SER A 1 71 ? -10.147 -3.938 6.321 1.00 95.19 71 SER A CA 1
ATOM 535 C C . SER A 1 71 ? -9.230 -4.056 7.539 1.00 95.19 71 SER A C 1
ATOM 537 O O . SER A 1 71 ? -9.507 -3.431 8.556 1.00 95.19 71 SER A O 1
ATOM 539 N N . TYR A 1 72 ? -8.131 -4.808 7.438 1.00 94.12 72 TYR A N 1
ATOM 540 C CA . TYR A 1 72 ? -7.125 -4.895 8.497 1.00 94.12 72 TYR A CA 1
ATOM 541 C C . TYR A 1 72 ? -6.398 -3.561 8.724 1.00 94.12 72 TYR A C 1
ATOM 543 O O . TYR A 1 72 ? -6.217 -3.144 9.860 1.00 94.12 72 TYR A O 1
ATOM 551 N N . ILE A 1 73 ? -6.010 -2.847 7.663 1.00 94.31 73 ILE A N 1
ATOM 552 C CA . ILE A 1 73 ? -5.382 -1.519 7.791 1.00 94.31 73 ILE A CA 1
ATOM 553 C C . ILE A 1 73 ? -6.308 -0.547 8.536 1.00 94.31 73 ILE A C 1
ATOM 555 O O . ILE A 1 73 ? -5.844 0.224 9.373 1.00 94.31 73 ILE A O 1
ATOM 559 N N . ASN A 1 74 ? -7.614 -0.612 8.286 1.00 92.62 74 ASN A N 1
ATOM 560 C CA . ASN A 1 74 ? -8.586 0.247 8.956 1.00 92.62 74 ASN A CA 1
ATOM 561 C C . ASN A 1 74 ? -8.693 -0.025 10.459 1.00 92.62 74 ASN A C 1
ATOM 563 O O . ASN A 1 74 ? -8.934 0.911 11.216 1.00 92.62 74 ASN A O 1
ATOM 567 N N . THR A 1 75 ? -8.448 -1.257 10.919 1.00 92.19 75 THR A N 1
ATOM 568 C CA . THR A 1 75 ? -8.393 -1.532 12.364 1.00 92.19 75 THR A CA 1
ATOM 569 C C . THR A 1 75 ? -7.155 -0.936 13.033 1.00 92.19 75 THR A C 1
ATOM 571 O O . THR A 1 75 ? -7.152 -0.780 14.242 1.00 92.19 75 THR A O 1
ATOM 574 N N . LEU A 1 76 ? -6.113 -0.577 12.273 1.00 90.06 76 LEU A N 1
ATOM 575 C CA . LEU A 1 76 ? -4.926 0.105 12.809 1.00 90.06 76 LEU A CA 1
ATOM 576 C C . LEU A 1 76 ? -5.153 1.615 12.978 1.00 90.06 76 LEU A C 1
ATOM 578 O O . LEU A 1 76 ? -4.451 2.263 13.747 1.00 90.06 76 LEU A O 1
ATOM 582 N N . GLN A 1 77 ? -6.133 2.190 12.269 1.00 76.75 77 GLN A N 1
ATOM 583 C CA . GLN A 1 77 ? -6.470 3.615 12.378 1.00 76.75 77 GLN A CA 1
ATOM 584 C C . GLN A 1 77 ? -7.169 3.944 13.700 1.00 76.75 77 GLN A C 1
ATOM 586 O O . GLN A 1 77 ? -7.044 5.057 14.201 1.00 76.75 77 GLN A O 1
ATOM 591 N N . THR A 1 78 ? -7.901 2.987 14.274 1.00 59.84 78 THR A N 1
ATOM 592 C CA . THR A 1 78 ? -8.697 3.204 15.490 1.00 59.84 78 THR A CA 1
ATOM 593 C C . THR A 1 78 ? -7.864 3.273 16.769 1.00 59.84 78 THR A C 1
ATOM 595 O O . THR A 1 78 ? -8.354 3.767 17.780 1.00 59.84 78 THR A O 1
ATOM 598 N N . ASP A 1 79 ? -6.608 2.824 16.735 1.00 56.22 79 ASP A N 1
ATOM 599 C CA . ASP A 1 79 ? -5.752 2.775 17.926 1.00 56.22 79 ASP A CA 1
ATOM 600 C C . ASP A 1 79 ? -5.112 4.143 18.261 1.00 56.22 79 ASP A C 1
ATOM 602 O O . ASP A 1 79 ? -4.693 4.368 19.400 1.00 56.22 79 ASP A O 1
ATOM 606 N N . A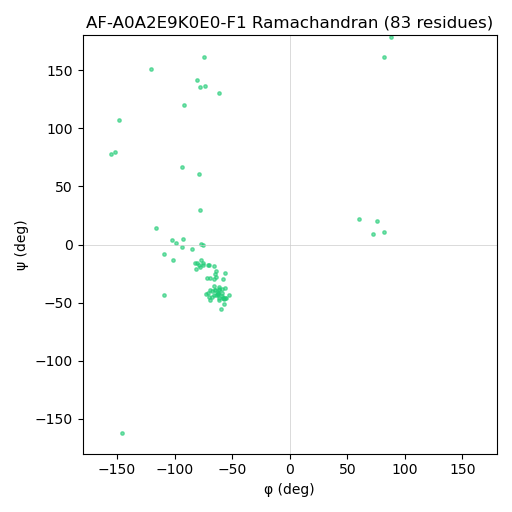SP A 1 80 ? -5.109 5.094 17.317 1.00 53.28 80 ASP A N 1
ATOM 607 C CA . ASP A 1 80 ? -4.502 6.432 17.466 1.00 53.28 80 ASP A CA 1
ATOM 608 C C . ASP A 1 80 ? -5.383 7.420 18.269 1.00 53.28 80 ASP A C 1
ATOM 610 O O . ASP A 1 80 ? -4.892 8.413 18.803 1.00 53.28 80 ASP A O 1
ATOM 614 N N . GLU A 1 81 ? -6.685 7.144 18.441 1.00 47.66 81 GLU A N 1
ATOM 615 C CA . GLU A 1 81 ? -7.587 8.001 19.240 1.00 47.66 81 GLU A CA 1
ATOM 616 C C . GLU A 1 81 ? -7.419 7.827 20.765 1.00 47.66 81 GLU A C 1
ATOM 618 O O . GLU A 1 81 ? -8.082 8.501 21.554 1.00 47.66 81 GLU A O 1
ATOM 623 N N . SER A 1 82 ? -6.507 6.957 21.212 1.00 46.91 82 SER A N 1
ATOM 624 C CA . SER A 1 82 ? -6.259 6.693 22.637 1.00 46.91 82 SER A CA 1
ATOM 625 C C . SER A 1 82 ? -5.043 7.434 23.227 1.00 46.91 82 SER A C 1
ATOM 627 O O . SER A 1 82 ? -4.761 7.296 24.418 1.00 46.91 82 SER A O 1
ATOM 629 N N . GLY A 1 83 ? -4.344 8.256 22.431 1.00 43.91 83 GLY A N 1
ATOM 630 C CA . GLY A 1 83 ? -3.040 8.840 22.785 1.00 43.91 83 GLY A CA 1
ATOM 631 C C . GLY A 1 83 ? -2.954 10.367 22.927 1.00 43.91 83 GLY A C 1
ATOM 632 O O . GLY A 1 83 ? -1.842 10.891 22.941 1.00 43.91 83 GLY A O 1
ATOM 633 N N . GLY A 1 84 ? -4.070 11.100 23.020 1.00 40.59 84 GLY A N 1
ATOM 634 C CA . GLY A 1 84 ? -4.040 12.569 23.068 1.00 40.59 84 GLY A CA 1
ATOM 635 C C . GLY A 1 84 ? -5.208 13.205 23.818 1.00 40.59 84 GLY A C 1
ATOM 636 O O . GLY A 1 84 ? -6.137 13.716 23.198 1.00 40.59 84 GLY A O 1
ATOM 637 N N . GLN A 1 85 ? -5.129 13.204 25.149 1.00 37.19 85 GLN A N 1
ATOM 638 C CA . GLN A 1 85 ? -5.751 14.205 26.025 1.00 37.19 85 GLN A CA 1
ATOM 639 C C . GLN A 1 85 ? -4.658 14.858 26.863 1.00 37.19 85 GLN A C 1
ATOM 641 O O . GLN A 1 85 ? -3.805 14.104 27.384 1.00 37.19 85 GLN A O 1
#

Solvent-accessible surface area (backbone atoms only — not comparable to full-atom values): 4933 Å² total; per-residue (Å²): 112,73,42,82,48,19,30,92,65,28,66,23,26,76,97,72,73,26,63,61,60,59,61,101,43,66,71,57,52,50,51,51,52,51,27,19,50,72,44,79,34,30,65,53,92,85,34,62,71,37,34,52,51,18,57,61,38,64,72,45,89,53,73,61,54,46,51,53,51,50,56,52,44,54,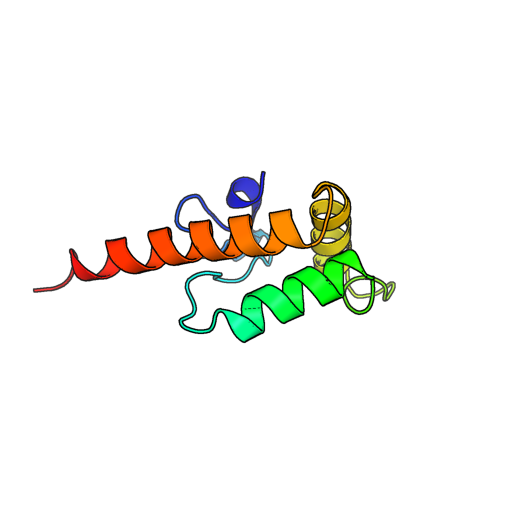62,46,49,65,65,64,79,77,76,81,132

pLDDT: mean 90.6, std 14.19, range [37.19, 98.31]

Mean predicted aligned error: 4.64 Å

Nearest PDB structures (foldseek):
  1m6z-assembly4_D  TM=8.648E-01  e=3.403E-02  Stutzerimonas stutzeri

Sequence (85 aa):
TCSACHGVDGKGNEALGSPDLTIPNDWYLVRQLRNFKSGRRGSHPGDTYGMQMRASMQLLADNEAIIDVVSYINTLQTDDESGGQ

Radius of gyration: 13.23 Å; Cα contacts (8 Å, |Δi|>4): 87; chains: 1; bounding box: 26×29×41 Å

Foldseek 3Di:
DQCVAQNPLSCGDVVNVGHRPLDPDLPVQLVLLVCLCVVVWLVDPPRVSSVVSSVVSVPQPDSVSSSVVSVVNPVSNVVVVVPDD